Protein AF-A0A7D9JJP5-F1 (afdb_monomer_lite)

Structure (mmCIF, N/CA/C/O backbone):
data_AF-A0A7D9JJP5-F1
#
_entry.id   AF-A0A7D9JJP5-F1
#
loop_
_atom_site.group_PDB
_atom_site.id
_atom_site.type_symbol
_atom_site.label_atom_id
_atom_site.label_alt_id
_atom_site.label_comp_id
_atom_site.label_asym_id
_atom_site.label_entity_id
_atom_site.label_seq_id
_atom_site.pdbx_PDB_ins_code
_atom_site.Cartn_x
_atom_site.Cartn_y
_atom_site.Cartn_z
_atom_site.occupancy
_atom_site.B_iso_or_equiv
_atom_site.auth_seq_id
_atom_site.auth_comp_id
_atom_site.auth_asym_id
_atom_site.auth_atom_id
_atom_site.pdbx_PDB_model_num
ATOM 1 N N . GLY A 1 1 ? 1.890 -7.757 -96.950 1.00 37.53 1 GLY A N 1
ATOM 2 C CA . GLY A 1 1 ? 2.783 -8.814 -96.436 1.00 37.53 1 GLY A CA 1
ATOM 3 C C . GLY A 1 1 ? 3.141 -8.484 -95.003 1.00 37.53 1 GLY A C 1
ATOM 4 O O . GLY A 1 1 ? 3.339 -7.314 -94.722 1.00 37.53 1 GLY A O 1
ATOM 5 N N . ARG A 1 2 ? 3.131 -9.499 -94.130 1.00 37.62 2 ARG A N 1
ATOM 6 C CA . ARG A 1 2 ? 3.490 -9.496 -92.690 1.00 37.62 2 ARG A CA 1
ATOM 7 C C . ARG A 1 2 ? 4.933 -8.968 -92.465 1.00 37.62 2 ARG A C 1
ATOM 9 O O . ARG A 1 2 ? 5.682 -8.963 -93.435 1.00 37.62 2 ARG A O 1
ATOM 16 N N . ASN A 1 3 ? 5.423 -8.531 -91.294 1.00 40.50 3 ASN A N 1
ATOM 17 C CA . ASN A 1 3 ? 5.257 -8.925 -89.873 1.00 40.50 3 ASN A CA 1
ATOM 18 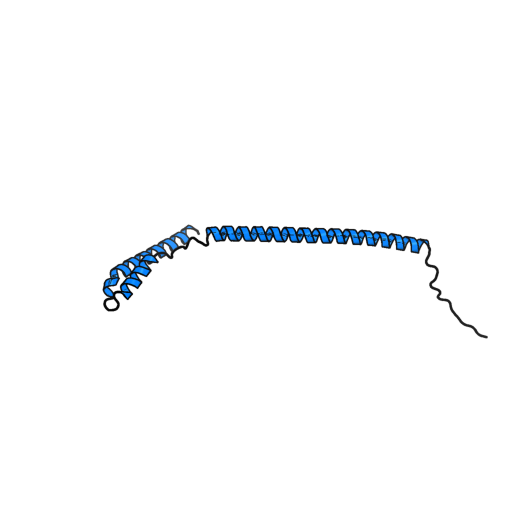C C . ASN A 1 3 ? 5.615 -7.692 -88.972 1.00 40.50 3 ASN A C 1
ATOM 20 O O . ASN A 1 3 ? 6.396 -6.866 -89.433 1.00 40.50 3 ASN A O 1
ATOM 24 N N . LEU A 1 4 ? 5.013 -7.374 -87.805 1.00 43.28 4 LEU A N 1
ATOM 25 C CA . LEU A 1 4 ? 5.110 -7.998 -86.454 1.00 43.28 4 LEU A CA 1
ATOM 26 C C . LEU A 1 4 ? 6.575 -8.348 -86.077 1.00 43.28 4 LEU A C 1
ATOM 28 O O . LEU A 1 4 ? 7.222 -9.049 -86.838 1.00 43.28 4 LEU A O 1
ATOM 32 N N . SER A 1 5 ? 7.214 -7.916 -84.986 1.00 37.97 5 SER A N 1
ATOM 33 C CA . SER A 1 5 ? 6.795 -7.676 -83.599 1.00 37.97 5 SER A CA 1
ATOM 34 C C . SER A 1 5 ? 7.991 -7.093 -82.820 1.00 37.97 5 SER A C 1
ATOM 36 O O . SER A 1 5 ? 9.112 -7.339 -83.250 1.00 37.97 5 SER A O 1
ATOM 38 N N . THR A 1 6 ? 7.741 -6.514 -81.628 1.00 45.59 6 THR A N 1
ATOM 39 C CA . THR A 1 6 ? 8.646 -6.472 -80.440 1.00 45.59 6 THR A CA 1
ATOM 40 C C . THR A 1 6 ? 10.015 -5.801 -80.643 1.00 45.59 6 THR A C 1
ATOM 42 O O . THR A 1 6 ? 10.764 -6.150 -81.529 1.00 45.59 6 THR A O 1
ATOM 45 N N . GLU A 1 7 ? 10.401 -4.797 -79.863 1.00 38.91 7 GLU A N 1
ATOM 46 C CA . GLU A 1 7 ? 10.877 -5.014 -78.497 1.00 38.91 7 GLU A CA 1
ATOM 47 C C . GLU A 1 7 ? 10.613 -3.787 -77.609 1.00 38.91 7 GLU A C 1
ATOM 49 O O . GLU A 1 7 ? 11.263 -2.752 -77.723 1.00 38.91 7 GLU A O 1
ATOM 54 N N . ASN A 1 8 ? 9.700 -3.936 -76.649 1.00 52.56 8 ASN A N 1
ATOM 55 C CA . ASN A 1 8 ? 9.884 -3.280 -75.358 1.00 52.56 8 ASN A CA 1
ATOM 56 C C . ASN A 1 8 ? 10.949 -4.101 -74.615 1.00 52.56 8 ASN A C 1
ATOM 58 O O . ASN A 1 8 ? 10.599 -5.066 -73.939 1.00 52.56 8 ASN A O 1
ATOM 62 N N . SER A 1 9 ? 12.229 -3.765 -74.793 1.00 47.66 9 SER A N 1
ATOM 63 C CA . SER A 1 9 ? 13.348 -4.408 -74.086 1.00 47.66 9 SER A CA 1
ATOM 64 C C . SER A 1 9 ? 13.821 -3.509 -72.930 1.00 47.66 9 SER A C 1
ATOM 66 O O . SER A 1 9 ? 14.433 -2.470 -73.181 1.00 47.66 9 SER A O 1
ATOM 68 N N . PRO A 1 10 ? 13.540 -3.854 -71.655 1.00 56.25 10 PRO A N 1
ATOM 69 C CA . PRO A 1 10 ? 13.960 -3.077 -70.489 1.00 56.25 10 PRO A CA 1
ATOM 70 C C . PRO A 1 10 ? 15.395 -3.449 -70.089 1.00 56.25 10 PRO A C 1
ATOM 72 O O . PRO A 1 10 ? 15.617 -4.063 -69.048 1.00 56.25 10 PRO A O 1
ATOM 75 N N . LEU A 1 11 ? 16.377 -3.157 -70.945 1.00 54.28 11 LEU A N 1
ATOM 76 C CA . LEU A 1 11 ? 17.722 -3.722 -70.776 1.00 54.28 11 LEU A CA 1
ATOM 77 C C . LEU A 1 11 ? 18.852 -2.784 -71.213 1.00 54.28 11 LEU A C 1
ATOM 79 O O . LEU A 1 11 ? 19.731 -3.160 -71.975 1.00 54.28 11 LEU A O 1
ATOM 83 N N . PHE A 1 12 ? 18.859 -1.562 -70.682 1.00 58.88 12 PHE A N 1
ATOM 84 C CA . PHE A 1 12 ? 20.111 -0.837 -70.445 1.00 58.88 12 PHE A CA 1
ATOM 85 C C . PHE A 1 12 ? 19.884 0.209 -69.350 1.00 58.88 12 PHE A C 1
ATOM 87 O O . PHE A 1 12 ? 19.587 1.371 -69.619 1.00 58.88 12 PHE A O 1
ATOM 94 N N . VAL A 1 13 ? 19.930 -0.224 -68.090 1.00 64.06 13 VAL A N 1
ATOM 95 C CA . VAL A 1 13 ? 19.999 0.719 -66.969 1.00 64.06 13 VAL A CA 1
ATOM 96 C C . VAL A 1 13 ? 21.397 1.331 -67.019 1.00 64.06 13 VAL A C 1
ATOM 98 O O . VAL A 1 13 ? 22.372 0.585 -66.975 1.00 64.06 13 VAL A O 1
ATOM 101 N N . ASP A 1 14 ? 21.483 2.655 -67.169 1.00 80.75 14 ASP A N 1
ATOM 102 C CA . ASP A 1 14 ? 22.749 3.396 -67.236 1.00 80.75 14 ASP A CA 1
ATOM 103 C C . ASP A 1 14 ? 23.694 2.964 -66.096 1.00 80.75 14 ASP A C 1
ATOM 105 O O . ASP A 1 14 ? 23.295 2.912 -64.932 1.00 80.75 14 ASP A O 1
ATOM 109 N N . GLU A 1 15 ? 24.940 2.611 -66.417 1.00 84.69 15 GLU A N 1
ATOM 110 C CA . GLU A 1 15 ? 25.903 2.072 -65.442 1.00 84.69 15 GLU A CA 1
ATOM 111 C C . GLU A 1 15 ? 26.163 3.069 -64.291 1.00 84.69 15 GLU A C 1
ATOM 113 O O . GLU A 1 15 ? 26.349 2.661 -63.142 1.00 84.69 15 GLU A O 1
ATOM 118 N N . ASN A 1 16 ? 26.088 4.385 -64.557 1.00 85.75 16 ASN A N 1
ATOM 119 C CA . ASN A 1 16 ? 26.198 5.396 -63.500 1.00 85.75 16 ASN A CA 1
ATOM 120 C C . ASN A 1 16 ? 24.959 5.409 -62.603 1.00 85.75 16 ASN A C 1
ATOM 122 O O . ASN A 1 16 ? 25.086 5.617 -61.397 1.00 85.75 16 ASN A O 1
ATOM 126 N N . LEU A 1 17 ? 23.768 5.167 -63.161 1.00 91.62 17 LEU A N 1
ATOM 127 C CA . LEU A 1 17 ? 22.541 5.017 -62.380 1.00 91.62 17 LEU A CA 1
ATOM 128 C C . LEU A 1 17 ? 22.617 3.791 -61.460 1.00 91.62 17 LEU A C 1
ATOM 130 O O . LEU A 1 17 ? 22.248 3.900 -60.294 1.00 91.62 17 LEU A O 1
ATOM 134 N N . ARG A 1 18 ? 23.144 2.655 -61.939 1.00 88.38 18 ARG A N 1
ATOM 135 C CA . ARG A 1 18 ? 23.363 1.458 -61.102 1.00 88.38 18 ARG A CA 1
ATOM 136 C C . ARG A 1 18 ? 24.320 1.737 -59.949 1.00 88.38 18 ARG A C 1
ATOM 138 O O . ARG A 1 18 ? 23.986 1.452 -58.805 1.00 88.38 18 ARG A O 1
ATOM 145 N N . LYS A 1 19 ? 25.465 2.357 -60.239 1.0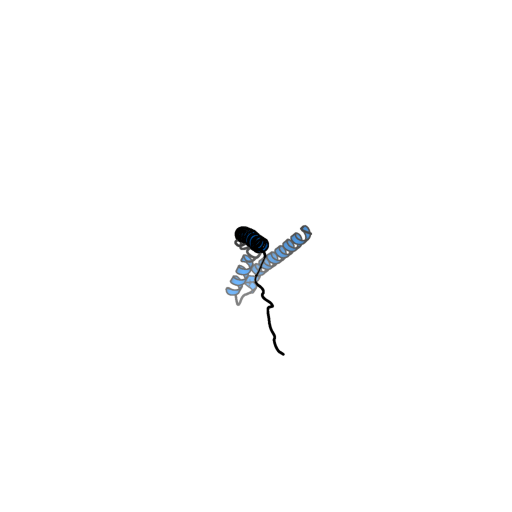0 91.12 19 LYS A N 1
ATOM 146 C CA . LYS A 1 19 ? 26.452 2.710 -59.214 1.00 91.12 19 LYS A CA 1
ATOM 147 C C . LYS A 1 19 ? 25.886 3.683 -58.171 1.00 91.12 19 LYS A C 1
ATOM 149 O O . LYS A 1 19 ? 26.096 3.492 -56.981 1.00 91.12 19 LYS A O 1
ATOM 154 N N . ASN A 1 20 ? 25.126 4.690 -58.604 1.00 92.94 20 ASN A N 1
ATOM 155 C CA . ASN A 1 20 ? 24.481 5.642 -57.697 1.00 92.94 20 ASN A CA 1
ATOM 156 C C . ASN A 1 20 ? 23.424 4.956 -56.814 1.00 92.94 20 ASN A C 1
ATOM 158 O O . ASN A 1 20 ? 23.356 5.224 -55.619 1.00 92.94 20 ASN A O 1
ATOM 162 N N . LEU A 1 21 ? 22.637 4.026 -57.368 1.00 94.50 21 LEU A N 1
ATOM 163 C CA . LEU A 1 21 ? 21.688 3.229 -56.585 1.00 94.50 21 LEU A CA 1
ATOM 164 C C . LEU A 1 21 ? 22.397 2.390 -55.515 1.00 94.50 21 LEU A C 1
ATOM 166 O O . LEU A 1 21 ? 21.977 2.426 -54.363 1.00 94.50 21 LEU A O 1
ATOM 170 N N . GLU A 1 22 ? 23.491 1.710 -55.861 1.00 94.62 22 GLU A N 1
ATOM 171 C CA . GLU A 1 22 ? 24.285 0.933 -54.900 1.00 94.62 22 GLU A CA 1
ATOM 172 C C . GLU A 1 22 ? 24.873 1.822 -53.789 1.00 94.62 22 GLU A C 1
ATOM 174 O O . GLU A 1 22 ? 24.780 1.483 -52.608 1.00 94.62 22 GLU A O 1
ATOM 179 N N . GLU A 1 23 ? 25.420 2.992 -54.135 1.00 96.00 23 GLU A N 1
ATOM 180 C CA . GLU A 1 23 ? 25.927 3.971 -53.162 1.00 96.00 23 GLU A CA 1
ATOM 181 C C . GLU A 1 23 ? 24.807 4.477 -52.235 1.00 96.00 23 GLU A C 1
ATOM 183 O O . GLU A 1 23 ? 24.981 4.537 -51.015 1.00 96.00 23 GLU A O 1
ATOM 188 N N . LYS A 1 24 ? 23.621 4.777 -52.781 1.00 96.50 24 LYS A N 1
ATOM 189 C CA . LYS A 1 24 ? 22.454 5.210 -51.996 1.00 96.50 24 LYS A CA 1
ATOM 190 C C . LYS A 1 24 ? 21.914 4.104 -51.096 1.00 96.50 24 LYS A C 1
ATOM 192 O O . LYS A 1 24 ? 21.523 4.384 -49.965 1.00 96.50 24 LYS A O 1
ATOM 197 N N . GLU A 1 25 ? 21.905 2.858 -51.555 1.00 96.56 25 GLU A N 1
ATOM 198 C CA . GLU A 1 25 ? 21.521 1.707 -50.736 1.00 96.56 25 GLU A CA 1
ATOM 199 C C . GLU A 1 25 ? 22.496 1.488 -49.575 1.00 96.56 25 GLU A C 1
ATOM 201 O O . GLU A 1 25 ? 22.059 1.238 -48.449 1.00 96.56 25 GLU A O 1
ATOM 206 N N . GLN A 1 26 ? 23.802 1.647 -49.812 1.00 97.25 26 GLN A N 1
ATOM 207 C CA . GLN A 1 26 ? 24.817 1.586 -48.760 1.00 97.25 26 GLN A CA 1
ATOM 208 C C . GLN A 1 26 ? 24.639 2.711 -47.735 1.00 97.25 26 GLN A C 1
ATOM 210 O O . GLN A 1 26 ? 24.611 2.440 -46.533 1.00 97.25 26 GLN A O 1
ATOM 215 N N . GLU A 1 27 ? 24.441 3.953 -48.187 1.00 97.25 27 GLU A N 1
ATOM 216 C CA . GLU A 1 27 ? 24.145 5.090 -47.306 1.00 97.25 27 GLU A CA 1
ATOM 217 C C . GLU A 1 27 ? 22.892 4.836 -46.454 1.00 97.25 27 GLU A C 1
ATOM 219 O O . GLU A 1 27 ? 22.914 5.027 -45.235 1.00 97.25 27 GLU A O 1
ATOM 224 N N . LEU A 1 28 ? 21.805 4.359 -47.070 1.00 97.69 28 LEU A N 1
ATOM 225 C CA . LEU A 1 28 ? 20.562 4.036 -46.367 1.00 97.69 28 LEU A CA 1
ATOM 226 C C . LEU A 1 28 ? 20.752 2.916 -45.341 1.00 97.69 28 LEU A C 1
ATOM 228 O O . LEU A 1 28 ? 20.165 2.974 -44.258 1.00 97.69 28 LEU A O 1
ATOM 232 N N . ASN A 1 29 ? 21.564 1.906 -45.655 1.00 97.62 29 ASN A N 1
ATOM 233 C CA . ASN A 1 29 ? 21.838 0.810 -44.735 1.00 97.62 29 ASN A CA 1
ATOM 234 C C . ASN A 1 29 ? 22.651 1.278 -43.518 1.00 97.62 29 ASN A C 1
ATOM 236 O O . ASN A 1 29 ? 22.327 0.924 -42.384 1.00 97.62 29 ASN A O 1
ATOM 240 N 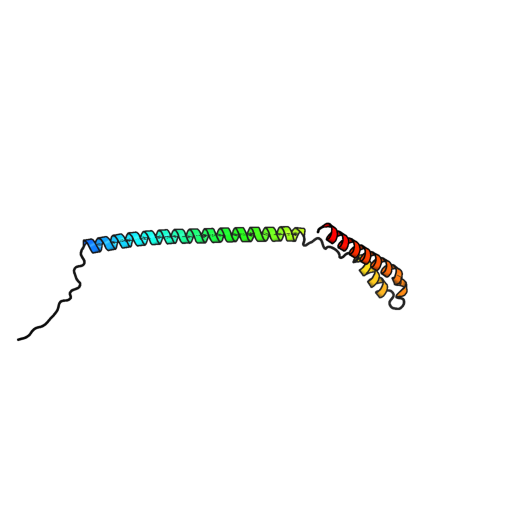N . GLU A 1 30 ? 23.649 2.137 -43.731 1.00 97.62 30 GLU A N 1
ATOM 241 C CA . GLU A 1 30 ? 24.433 2.729 -42.644 1.00 97.6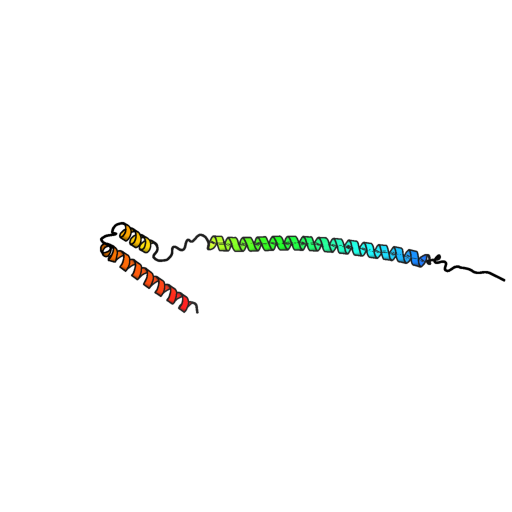2 30 GLU A CA 1
ATOM 242 C C . GLU A 1 30 ? 23.585 3.640 -41.751 1.00 97.62 30 GLU A C 1
ATOM 244 O O . GLU A 1 30 ? 23.693 3.581 -40.522 1.00 97.62 30 GLU A O 1
ATOM 249 N N . ILE A 1 31 ? 22.691 4.440 -42.341 1.00 97.88 31 ILE A N 1
ATOM 250 C CA . ILE A 1 31 ? 21.720 5.239 -41.582 1.00 97.88 31 ILE A CA 1
ATOM 251 C C . ILE A 1 31 ? 20.827 4.318 -40.751 1.00 97.88 31 ILE A C 1
ATOM 253 O O . ILE A 1 31 ? 20.725 4.507 -39.541 1.00 97.88 31 ILE A O 1
ATOM 257 N N . ARG A 1 32 ? 20.238 3.282 -41.364 1.00 97.56 32 ARG A N 1
ATOM 258 C CA . ARG A 1 32 ? 19.358 2.331 -40.670 1.00 97.56 32 ARG A CA 1
ATOM 259 C C . ARG A 1 32 ? 20.063 1.667 -39.491 1.00 97.56 32 ARG A C 1
ATOM 261 O O . ARG A 1 32 ? 19.493 1.609 -38.405 1.00 97.56 32 ARG A O 1
ATOM 268 N N . LYS A 1 33 ? 21.302 1.213 -39.685 1.00 98.00 33 LYS A N 1
ATOM 269 C CA . LYS A 1 33 ? 22.108 0.584 -38.635 1.00 98.00 33 LYS A CA 1
ATOM 270 C C . LYS A 1 33 ? 22.368 1.544 -37.476 1.00 98.00 33 LYS A C 1
ATOM 272 O O . LYS A 1 33 ? 22.187 1.170 -36.322 1.00 98.00 33 LYS A O 1
ATOM 277 N N . LYS A 1 34 ? 22.743 2.794 -37.765 1.00 97.75 34 LYS A N 1
ATOM 278 C CA . LYS A 1 34 ? 22.945 3.822 -36.730 1.00 97.75 34 LYS A CA 1
ATOM 279 C C . LYS A 1 34 ? 21.654 4.141 -35.982 1.00 97.75 34 LYS A C 1
ATOM 281 O O . LYS A 1 34 ? 21.680 4.247 -34.761 1.00 97.75 34 LYS A O 1
ATOM 286 N N . THR A 1 35 ? 20.536 4.262 -36.693 1.00 97.38 35 THR A N 1
ATOM 287 C CA . THR A 1 35 ? 19.226 4.505 -36.082 1.00 97.38 35 THR A CA 1
ATOM 288 C C . THR A 1 35 ? 18.810 3.354 -35.172 1.00 97.38 35 THR A C 1
ATOM 290 O O . THR A 1 35 ? 18.351 3.617 -34.067 1.00 97.38 35 THR A O 1
ATOM 293 N N . GLN A 1 36 ? 19.011 2.101 -35.592 1.00 97.88 36 GLN A N 1
ATOM 294 C CA . GLN A 1 36 ? 18.721 0.928 -34.762 1.00 97.88 36 GLN A CA 1
ATOM 295 C C . GLN A 1 36 ? 19.568 0.915 -33.490 1.00 97.88 36 GLN A C 1
ATOM 297 O O . GLN A 1 36 ? 19.017 0.814 -32.402 1.00 97.88 36 GLN A O 1
ATOM 302 N N . LEU A 1 37 ? 20.884 1.121 -33.608 1.00 97.81 37 LEU A N 1
ATOM 303 C CA . LEU A 1 37 ? 21.770 1.175 -32.440 1.00 97.81 37 LEU A CA 1
ATOM 304 C C . LEU A 1 37 ? 21.368 2.285 -31.461 1.00 97.81 37 LEU A C 1
ATOM 306 O O . LEU A 1 37 ? 21.337 2.060 -30.255 1.00 97.81 37 LEU A O 1
ATOM 310 N N . PHE A 1 38 ? 21.028 3.469 -31.976 1.00 97.81 38 PHE A N 1
ATOM 311 C CA . PHE A 1 38 ? 20.544 4.571 -31.149 1.00 97.81 38 PHE A CA 1
ATOM 312 C C . PHE A 1 38 ? 19.219 4.221 -30.463 1.00 97.81 38 PHE A C 1
ATOM 314 O O . PHE A 1 38 ? 19.049 4.484 -29.277 1.00 97.81 38 PHE A O 1
ATOM 321 N N . GLN A 1 39 ? 18.280 3.611 -31.186 1.00 97.69 39 GLN A N 1
ATOM 322 C CA . GLN A 1 39 ? 16.990 3.214 -30.630 1.00 97.69 39 GLN A CA 1
ATOM 323 C C . GLN A 1 39 ? 17.149 2.172 -29.517 1.00 97.69 39 GLN A C 1
ATOM 325 O O . GLN A 1 39 ? 16.540 2.324 -28.458 1.00 97.69 39 GLN A O 1
ATOM 330 N N . ASP A 1 40 ? 18.006 1.173 -29.721 1.00 97.88 40 ASP A N 1
ATOM 331 C CA . ASP A 1 40 ? 18.307 0.145 -28.724 1.00 97.88 40 ASP A CA 1
ATOM 332 C C . ASP A 1 40 ? 18.958 0.753 -27.471 1.00 97.88 40 ASP A C 1
ATOM 334 O O . ASP A 1 40 ? 18.585 0.422 -26.344 1.00 97.88 40 ASP A O 1
ATOM 338 N N . GLU A 1 41 ? 19.890 1.696 -27.647 1.00 97.75 41 GLU A N 1
ATOM 339 C CA . GLU A 1 41 ? 20.521 2.413 -26.536 1.00 97.75 41 GLU A CA 1
ATOM 340 C C . GLU A 1 41 ? 19.499 3.236 -25.737 1.00 97.75 41 GLU A C 1
ATOM 342 O O . GLU A 1 41 ? 19.514 3.224 -24.504 1.00 97.75 41 GLU A O 1
ATOM 347 N N . GLN A 1 42 ? 18.580 3.921 -26.420 1.00 97.56 42 GLN A N 1
ATOM 348 C CA . GLN A 1 42 ? 17.532 4.706 -25.769 1.00 97.56 42 GLN A CA 1
ATOM 349 C C . GLN A 1 42 ? 16.528 3.827 -25.017 1.00 97.56 42 GLN A C 1
ATOM 351 O O . GLN A 1 42 ? 16.133 4.183 -23.908 1.00 97.56 42 GLN A O 1
ATOM 356 N N . LEU A 1 43 ? 16.145 2.676 -25.579 1.00 97.50 43 LEU A N 1
ATOM 357 C CA . LEU A 1 43 ? 15.287 1.704 -24.897 1.00 97.50 43 LEU A CA 1
ATOM 358 C C . LEU A 1 43 ? 15.954 1.176 -23.627 1.00 97.50 43 LEU A C 1
ATOM 360 O O . LEU A 1 43 ? 15.317 1.128 -22.576 1.00 97.50 43 LEU A O 1
ATOM 364 N N . LYS A 1 44 ? 17.247 0.845 -23.703 1.00 97.44 44 LYS A N 1
ATOM 365 C CA . LYS A 1 44 ? 18.015 0.389 -22.544 1.00 97.44 44 LYS A CA 1
ATOM 366 C C . LYS A 1 44 ? 18.069 1.453 -21.443 1.00 97.44 44 LYS A C 1
ATOM 368 O O . LYS A 1 44 ? 17.731 1.150 -20.305 1.00 97.44 44 LYS A O 1
ATOM 373 N N . LYS A 1 45 ? 18.408 2.700 -21.788 1.00 97.38 45 LYS A N 1
ATOM 374 C CA . LYS A 1 45 ? 18.420 3.822 -20.830 1.00 97.38 45 LYS A CA 1
ATOM 375 C C . LYS A 1 45 ? 17.049 4.063 -20.207 1.00 97.38 45 LYS A C 1
ATOM 377 O O . LYS A 1 45 ? 16.954 4.326 -19.016 1.00 97.38 45 LYS A O 1
ATOM 382 N N . SER A 1 46 ? 15.983 3.975 -21.002 1.00 96.94 46 SER A N 1
ATOM 383 C CA . SER A 1 46 ? 14.620 4.142 -20.495 1.00 96.94 46 SER A CA 1
ATOM 384 C C . SER A 1 46 ? 14.262 3.064 -19.474 1.00 96.94 46 SER A C 1
ATOM 386 O O . SER A 1 46 ? 13.671 3.389 -18.451 1.00 96.94 46 SER A O 1
ATOM 388 N N . ALA A 1 47 ? 14.629 1.806 -19.736 1.00 97.50 47 ALA A N 1
ATOM 389 C CA . ALA A 1 47 ? 14.383 0.702 -18.813 1.00 97.50 47 ALA A CA 1
ATOM 390 C C . ALA A 1 47 ? 15.188 0.846 -17.509 1.00 97.50 47 ALA A C 1
ATOM 392 O O . ALA A 1 47 ? 14.663 0.569 -16.434 1.00 97.50 47 ALA A O 1
ATOM 393 N N . GLU A 1 48 ? 16.437 1.315 -17.593 1.00 96.69 48 GLU A N 1
ATOM 394 C CA . GLU A 1 48 ? 17.275 1.605 -16.419 1.00 96.69 48 GLU A CA 1
ATOM 395 C C . GLU A 1 48 ? 16.655 2.712 -15.551 1.00 96.69 48 GLU A C 1
ATOM 397 O O . GLU A 1 48 ? 16.490 2.526 -14.348 1.00 96.69 48 GLU A O 1
ATOM 402 N N . ILE A 1 49 ? 16.216 3.818 -16.163 1.00 96.75 49 ILE A N 1
ATOM 403 C CA . ILE A 1 49 ? 15.547 4.919 -15.451 1.00 96.75 49 ILE A CA 1
ATOM 404 C C . ILE A 1 49 ? 14.234 4.447 -14.820 1.00 96.75 49 ILE A C 1
ATOM 406 O O . ILE A 1 49 ? 13.949 4.778 -13.673 1.00 96.75 49 ILE A O 1
ATOM 410 N N . GLU A 1 50 ? 13.419 3.679 -15.546 1.00 97.25 50 GLU A N 1
ATOM 411 C CA . GLU A 1 50 ? 12.165 3.147 -15.007 1.00 97.25 50 GLU A CA 1
ATOM 412 C C . GLU A 1 50 ? 12.420 2.269 -13.776 1.00 97.25 50 GLU A C 1
ATOM 414 O O . GLU A 1 50 ? 11.735 2.409 -12.761 1.00 97.25 50 GLU A O 1
ATOM 419 N N . GLN A 1 51 ? 13.443 1.413 -13.831 1.00 97.12 51 GLN A N 1
ATOM 420 C CA . GLN A 1 51 ? 13.846 0.588 -12.699 1.00 97.12 51 GLN A CA 1
ATOM 421 C C . GLN A 1 51 ? 14.291 1.437 -11.499 1.00 97.12 51 GLN A C 1
ATOM 423 O O . GLN A 1 51 ? 13.853 1.171 -10.377 1.00 97.12 51 GLN A O 1
ATOM 428 N N . GLU A 1 52 ? 15.128 2.453 -11.720 1.00 97.06 52 GLU A N 1
ATOM 429 C CA . GLU A 1 52 ? 15.581 3.371 -10.668 1.00 97.06 52 GLU A CA 1
ATOM 430 C C . GLU A 1 52 ? 14.400 4.114 -10.028 1.00 97.06 52 GLU A C 1
ATOM 432 O O . GLU A 1 52 ? 14.267 4.123 -8.804 1.00 97.06 52 GLU A O 1
ATOM 437 N N . VAL A 1 53 ? 13.480 4.646 -10.837 1.00 97.19 53 VAL A N 1
ATOM 438 C CA . VAL A 1 53 ? 12.283 5.356 -10.358 1.00 97.19 53 VAL A CA 1
ATOM 439 C C . VAL A 1 53 ? 11.379 4.436 -9.537 1.00 97.19 53 VAL A C 1
ATOM 441 O O . VAL A 1 53 ? 10.903 4.826 -8.469 1.00 97.19 53 VAL A O 1
ATOM 444 N N . LEU A 1 54 ? 11.146 3.204 -9.997 1.00 97.25 54 LEU A N 1
ATOM 445 C CA . LEU A 1 54 ? 10.352 2.225 -9.250 1.00 97.25 54 LEU A CA 1
ATOM 446 C C . LEU A 1 54 ? 11.009 1.868 -7.914 1.00 97.25 54 LEU A C 1
ATOM 448 O O . LEU A 1 54 ? 10.313 1.722 -6.903 1.00 97.25 54 LEU A O 1
ATOM 452 N N . GLN A 1 55 ? 12.336 1.745 -7.889 1.00 96.00 55 GLN A N 1
ATOM 453 C CA . GLN A 1 55 ? 13.088 1.473 -6.671 1.00 96.00 55 GLN A CA 1
ATOM 454 C C . GLN A 1 55 ? 13.009 2.646 -5.686 1.00 96.00 55 GLN A C 1
ATOM 456 O O . GLN A 1 55 ? 12.713 2.427 -4.512 1.00 96.00 55 GLN A O 1
ATOM 461 N N . GLU A 1 56 ? 13.219 3.882 -6.140 1.00 95.12 56 GLU A N 1
ATOM 462 C CA . GLU A 1 56 ? 13.095 5.078 -5.300 1.00 95.12 56 GLU A CA 1
ATOM 463 C C . GLU A 1 56 ? 11.679 5.246 -4.748 1.00 95.12 56 GLU A C 1
ATOM 465 O O . GLU A 1 56 ? 11.510 5.485 -3.552 1.00 95.12 56 GLU A O 1
ATOM 470 N N . PHE A 1 57 ? 10.658 5.049 -5.585 1.00 95.62 57 PHE A N 1
ATOM 471 C CA . PHE A 1 57 ? 9.265 5.089 -5.152 1.00 95.62 57 PHE A CA 1
ATOM 472 C C . PHE A 1 57 ? 8.985 4.038 -4.076 1.00 95.62 57 PHE A C 1
ATOM 474 O O . PHE A 1 57 ? 8.422 4.349 -3.027 1.00 95.62 57 PHE A O 1
ATOM 481 N N . THR A 1 58 ? 9.423 2.799 -4.305 1.00 93.38 58 THR A N 1
ATOM 482 C CA . THR A 1 58 ? 9.257 1.702 -3.342 1.00 93.38 58 THR A CA 1
ATOM 483 C C . THR A 1 58 ? 9.972 2.010 -2.028 1.00 93.38 58 THR A C 1
ATOM 485 O O . THR A 1 58 ? 9.411 1.796 -0.956 1.00 93.38 58 THR A O 1
ATOM 488 N N . ASN A 1 59 ? 11.183 2.565 -2.088 1.00 93.31 59 ASN A N 1
ATOM 489 C CA . ASN A 1 59 ? 11.929 2.977 -0.903 1.00 93.31 59 ASN A CA 1
ATOM 490 C C . ASN A 1 59 ? 11.212 4.093 -0.139 1.00 93.31 59 ASN A C 1
ATOM 492 O O . ASN A 1 59 ? 11.093 4.001 1.079 1.00 93.31 59 ASN A O 1
ATOM 496 N N . ALA A 1 60 ? 10.682 5.101 -0.834 1.00 90.56 60 ALA A N 1
ATOM 497 C CA . ALA A 1 60 ? 9.922 6.183 -0.214 1.00 90.56 60 ALA A CA 1
ATOM 498 C C . ALA A 1 60 ? 8.634 5.670 0.451 1.00 90.56 60 ALA A C 1
ATOM 500 O O . ALA A 1 60 ? 8.312 6.065 1.573 1.00 90.56 60 ALA A O 1
ATOM 501 N N . VAL A 1 61 ? 7.916 4.750 -0.206 1.00 88.75 61 VAL A N 1
ATOM 502 C CA . VAL A 1 61 ? 6.747 4.076 0.379 1.00 88.75 61 VAL A CA 1
ATOM 503 C C . VAL A 1 61 ? 7.148 3.286 1.620 1.00 88.75 61 VAL A C 1
ATOM 505 O O . VAL A 1 61 ? 6.499 3.433 2.650 1.00 88.75 61 VAL A O 1
ATOM 508 N N . ASN A 1 62 ? 8.227 2.506 1.562 1.00 85.56 62 ASN A N 1
ATOM 509 C CA . ASN A 1 62 ? 8.708 1.721 2.698 1.00 85.56 62 ASN A CA 1
ATOM 510 C C . ASN A 1 62 ? 9.204 2.596 3.853 1.00 85.56 62 ASN A C 1
ATOM 512 O O . ASN A 1 62 ? 9.000 2.238 5.007 1.00 85.56 62 ASN A O 1
ATOM 516 N N . GLU A 1 63 ? 9.830 3.741 3.583 1.00 85.12 63 GLU A N 1
ATOM 517 C CA . GLU A 1 63 ? 10.259 4.677 4.625 1.00 85.12 63 GLU A CA 1
ATOM 518 C C . GLU A 1 63 ? 9.052 5.312 5.326 1.00 85.12 63 GLU A C 1
ATOM 520 O O . GLU A 1 63 ? 9.023 5.407 6.554 1.00 85.12 63 GLU A O 1
ATOM 525 N N . MET A 1 64 ? 8.029 5.705 4.562 1.00 79.12 64 MET A N 1
ATOM 526 C CA . MET A 1 64 ? 6.768 6.176 5.133 1.00 79.12 64 MET A CA 1
ATOM 527 C C . MET A 1 64 ? 6.078 5.057 5.912 1.00 79.12 64 MET A C 1
ATOM 529 O O . MET A 1 64 ? 5.724 5.240 7.072 1.00 79.12 64 MET A O 1
ATOM 533 N N . GLN A 1 65 ? 5.933 3.874 5.325 1.00 72.25 65 GLN A N 1
ATOM 534 C CA . GLN A 1 65 ? 5.300 2.748 5.993 1.00 72.25 65 GLN A CA 1
ATOM 535 C C . GLN A 1 65 ? 6.072 2.354 7.259 1.00 72.25 65 GLN A C 1
ATOM 537 O O . GLN A 1 65 ? 5.459 2.207 8.300 1.00 72.25 65 GLN A O 1
ATOM 542 N N . GLY A 1 66 ? 7.403 2.299 7.252 1.00 65.44 66 GLY A N 1
ATOM 543 C CA . GLY A 1 66 ? 8.200 2.030 8.454 1.00 65.44 66 GLY A CA 1
ATOM 544 C C . GLY A 1 66 ? 8.015 3.072 9.566 1.00 65.44 66 GLY A C 1
ATOM 545 O O . GLY A 1 66 ? 8.094 2.732 10.742 1.00 65.44 66 GLY A O 1
ATOM 546 N N . LYS A 1 67 ? 7.716 4.329 9.212 1.00 61.88 67 LYS A N 1
ATOM 547 C CA . LYS A 1 67 ? 7.407 5.406 10.170 1.00 61.88 67 LYS A CA 1
ATOM 548 C C . LYS A 1 67 ? 5.958 5.386 10.672 1.00 61.88 67 LYS A C 1
ATOM 550 O O . LYS A 1 67 ? 5.714 5.858 11.775 1.00 61.88 67 LYS A O 1
ATOM 555 N N . TYR A 1 68 ? 5.011 4.865 9.889 1.00 60.44 68 TYR A N 1
ATOM 556 C CA . TYR A 1 68 ? 3.570 4.956 10.176 1.00 60.44 68 TYR A CA 1
ATOM 557 C C . TYR A 1 68 ? 2.860 3.605 10.397 1.00 60.44 68 TYR A C 1
ATOM 559 O O . TYR A 1 68 ? 1.699 3.594 10.792 1.00 60.44 68 TYR A O 1
ATOM 567 N N . SER A 1 69 ? 3.513 2.469 10.141 1.00 55.75 69 SER A N 1
ATOM 568 C CA . SER A 1 69 ? 2.886 1.136 10.136 1.00 55.75 69 SER A CA 1
ATOM 569 C C . SER A 1 69 ? 2.944 0.408 11.476 1.00 55.75 69 SER A C 1
ATOM 571 O O . SER A 1 69 ? 2.181 -0.538 11.647 1.00 55.75 69 SER A O 1
ATOM 573 N N . ASP A 1 70 ? 3.798 0.826 12.415 1.00 54.84 70 ASP A N 1
ATOM 574 C CA . ASP A 1 70 ? 4.018 0.075 13.663 1.00 54.84 70 ASP A CA 1
ATOM 575 C C . ASP A 1 70 ? 3.803 0.863 14.949 1.00 54.84 70 ASP A C 1
ATOM 577 O O . ASP A 1 70 ? 3.767 0.264 16.029 1.00 54.84 70 ASP A O 1
ATOM 581 N N . GLU A 1 71 ? 3.540 2.167 14.876 1.00 50.84 71 GLU A N 1
ATOM 582 C CA . GLU A 1 71 ? 2.846 2.784 15.995 1.00 50.84 71 GLU A CA 1
ATOM 583 C C . GLU A 1 71 ? 1.397 2.317 15.886 1.00 50.84 71 GLU A C 1
ATOM 585 O O . GLU A 1 71 ? 0.565 2.930 15.220 1.00 50.84 71 GLU A O 1
ATOM 590 N N . LYS A 1 72 ? 1.111 1.146 16.478 1.00 52.00 72 LYS A N 1
ATOM 591 C CA . LYS A 1 72 ? -0.244 0.758 16.862 1.00 52.00 72 LYS A CA 1
ATOM 592 C C . LYS A 1 72 ? -0.751 1.911 17.709 1.00 52.00 72 LYS A C 1
ATOM 594 O O . LYS A 1 72 ? -0.531 1.930 18.917 1.00 52.00 72 LYS A O 1
ATOM 599 N N . VAL A 1 73 ? -1.369 2.894 17.061 1.00 59.66 73 VAL A N 1
ATOM 600 C CA . VAL A 1 73 ? -2.094 3.954 17.734 1.00 59.66 73 VAL A CA 1
ATOM 601 C C . VAL A 1 73 ? -3.240 3.225 18.394 1.00 59.66 73 VAL A C 1
ATOM 603 O O . VAL A 1 73 ? -4.252 2.915 17.764 1.00 59.66 73 VAL A O 1
ATOM 606 N N . GLU A 1 74 ? -3.011 2.822 19.639 1.00 66.44 74 GLU A N 1
ATOM 607 C CA . GLU A 1 74 ? -4.033 2.201 20.444 1.00 66.44 74 GLU A CA 1
ATOM 608 C C . GLU A 1 74 ? -5.183 3.207 20.484 1.00 66.44 74 GLU A C 1
ATOM 610 O O . GLU A 1 74 ? -4.963 4.368 20.856 1.00 66.44 74 GLU A O 1
ATOM 615 N N . PRO A 1 75 ? -6.388 2.823 20.027 1.00 77.12 75 PRO A N 1
ATOM 616 C CA . PRO A 1 75 ? -7.511 3.736 20.047 1.00 77.12 75 PRO A CA 1
ATOM 617 C C . PRO A 1 75 ? -7.659 4.299 21.460 1.00 77.12 75 PRO A C 1
ATOM 619 O O . PRO A 1 75 ? -7.539 3.573 22.454 1.00 77.12 75 PRO A O 1
ATOM 622 N N . VAL A 1 76 ? -7.886 5.605 21.564 1.00 87.62 76 VAL A N 1
ATOM 623 C CA . VAL A 1 76 ? -8.008 6.260 22.868 1.00 87.62 76 VAL A CA 1
ATOM 624 C C . VAL A 1 76 ? -9.103 5.552 23.676 1.00 87.62 76 VAL A C 1
ATOM 626 O O . VAL A 1 76 ? -10.155 5.214 23.137 1.00 87.62 76 VAL A O 1
ATOM 629 N N . CYS A 1 77 ? -8.846 5.319 24.965 1.00 94.12 77 CYS A N 1
ATOM 630 C CA . CYS A 1 77 ? -9.730 4.609 25.899 1.00 94.12 77 CYS A CA 1
ATOM 631 C C . CYS A 1 77 ? -9.831 3.076 25.735 1.00 94.12 77 CYS A C 1
ATOM 633 O O . CYS A 1 77 ? -10.624 2.475 26.459 1.00 94.12 77 CYS A O 1
ATOM 635 N N . THR A 1 78 ? -9.032 2.422 24.878 1.00 93.50 78 THR A N 1
ATOM 636 C CA . THR A 1 78 ? -9.096 0.952 24.667 1.00 93.50 78 THR A CA 1
ATOM 637 C C . THR A 1 78 ? -8.904 0.148 25.959 1.00 93.50 78 THR A C 1
ATOM 639 O O . THR A 1 78 ? -9.697 -0.743 26.252 1.00 93.50 78 THR A O 1
ATOM 642 N N . SER A 1 79 ? -7.919 0.491 26.795 1.00 91.75 79 SER A N 1
ATOM 643 C CA . SER A 1 79 ? -7.731 -0.176 28.096 1.00 91.75 79 SER A CA 1
ATOM 644 C C . SER A 1 79 ? -8.968 -0.074 29.008 1.00 91.75 79 SER A C 1
ATOM 646 O O . SER A 1 79 ? -9.392 -1.074 29.587 1.00 91.75 79 SER A O 1
ATOM 648 N N . LEU A 1 80 ? -9.605 1.101 29.086 1.00 94.88 80 LEU A N 1
ATOM 649 C CA . LEU A 1 80 ? -10.845 1.300 29.849 1.00 94.88 80 LEU A CA 1
ATOM 650 C C . LEU A 1 80 ? -12.021 0.526 29.246 1.00 94.88 80 LEU A C 1
ATOM 652 O O . LEU A 1 80 ? -12.820 -0.042 29.988 1.00 94.88 80 LEU A O 1
ATOM 656 N N . GLN A 1 81 ? -12.111 0.466 27.917 1.00 96.25 81 GLN A N 1
ATOM 657 C CA . GLN A 1 81 ? -13.112 -0.336 27.218 1.00 96.25 81 GLN A CA 1
ATOM 658 C C . GLN A 1 81 ? -12.985 -1.820 27.581 1.00 96.25 81 GLN A C 1
ATOM 660 O O . GLN A 1 81 ? -13.994 -2.452 27.895 1.00 96.25 81 GLN A O 1
ATOM 665 N N . ASN A 1 82 ? -11.763 -2.358 27.596 1.00 96.69 82 ASN A N 1
ATOM 666 C CA . ASN A 1 82 ? -11.510 -3.746 27.981 1.00 96.69 82 ASN A CA 1
ATOM 667 C C . ASN A 1 82 ? -11.923 -4.000 29.435 1.00 96.69 82 ASN A C 1
ATOM 669 O O . ASN A 1 82 ? -12.701 -4.912 29.685 1.00 96.69 82 ASN A O 1
ATOM 673 N N . HIS A 1 83 ? -11.542 -3.127 30.376 1.00 96.62 83 HIS A N 1
ATOM 674 C CA . HIS A 1 83 ? -11.961 -3.268 31.776 1.00 96.62 83 HIS A CA 1
ATOM 675 C C . HIS A 1 83 ? -13.489 -3.240 31.958 1.00 96.62 83 HIS A C 1
ATOM 677 O O . HIS A 1 83 ? -14.028 -3.962 32.797 1.00 96.62 83 HIS A O 1
ATOM 683 N N . VAL A 1 84 ? -14.212 -2.424 31.180 1.00 97.81 84 VAL A N 1
ATOM 684 C CA . VAL A 1 84 ? -15.686 -2.415 31.195 1.00 97.81 84 VAL A CA 1
ATOM 685 C C . VAL A 1 84 ? -16.249 -3.754 30.712 1.00 97.81 84 VAL A C 1
ATOM 687 O O . VAL A 1 84 ? -17.170 -4.285 31.337 1.00 97.81 84 VAL A O 1
ATOM 690 N N . LEU A 1 85 ? -15.709 -4.295 29.616 1.00 97.69 85 LEU A N 1
ATOM 691 C CA . LEU A 1 85 ? -16.140 -5.577 29.058 1.00 97.69 85 LEU A CA 1
ATOM 692 C C . LEU A 1 85 ? -15.859 -6.730 30.023 1.00 97.69 85 LEU A C 1
ATOM 694 O O . LEU A 1 85 ? -16.772 -7.505 30.309 1.00 97.69 85 LEU A O 1
ATOM 698 N N . ASP A 1 86 ? -14.647 -6.790 30.570 1.00 97.88 86 ASP A N 1
ATOM 699 C CA . ASP A 1 86 ? -14.232 -7.810 31.533 1.00 97.88 86 ASP A CA 1
ATOM 700 C C . ASP A 1 86 ? -15.126 -7.765 32.781 1.00 97.88 86 ASP A C 1
ATOM 702 O O . ASP A 1 86 ? -15.665 -8.786 33.207 1.00 97.88 86 ASP A O 1
ATOM 706 N N . CYS A 1 87 ? -15.417 -6.569 33.307 1.00 98.00 87 CYS A N 1
ATOM 707 C CA . CYS A 1 87 ? -16.312 -6.429 34.455 1.00 98.00 87 CYS A CA 1
ATOM 708 C C . CYS A 1 87 ? -17.719 -6.968 34.175 1.00 98.00 87 CYS A C 1
ATOM 710 O O . CYS A 1 87 ? -18.310 -7.621 35.042 1.00 98.00 87 CYS A O 1
ATOM 712 N N . TYR A 1 88 ? -18.279 -6.704 32.989 1.00 98.00 88 TYR A N 1
ATOM 713 C CA . TYR A 1 88 ? -19.597 -7.227 32.635 1.00 98.00 88 TYR A CA 1
ATOM 714 C C . TYR A 1 88 ? -19.601 -8.747 32.482 1.00 98.00 88 TYR A C 1
ATOM 716 O O . TYR A 1 88 ? -20.566 -9.374 32.920 1.00 98.00 88 TYR A O 1
ATOM 724 N N . GLN A 1 89 ? -18.534 -9.329 31.928 1.00 97.50 89 GLN A N 1
ATOM 725 C CA . GLN A 1 89 ? -18.368 -10.784 31.848 1.00 97.50 89 GLN A CA 1
ATOM 726 C C . GLN A 1 89 ? -18.292 -11.416 33.245 1.00 97.50 89 GLN A C 1
ATOM 728 O O . GLN A 1 89 ? -18.916 -12.440 33.501 1.00 97.50 89 GLN A O 1
ATOM 733 N N . GLU A 1 90 ? -17.601 -10.776 34.188 1.00 97.31 90 GLU A N 1
ATOM 734 C CA . GLU A 1 90 ? -17.509 -11.257 35.572 1.00 97.31 90 GLU A CA 1
ATOM 735 C C . GLU A 1 90 ? -18.798 -11.032 36.388 1.00 97.31 90 GLU A C 1
ATOM 737 O O . GLU A 1 90 ? -19.055 -11.736 37.368 1.00 97.31 90 GLU A O 1
ATOM 742 N N . ASN A 1 91 ? -19.628 -10.049 36.012 1.00 96.00 91 ASN A N 1
ATOM 743 C CA . ASN A 1 91 ? -20.791 -9.600 36.786 1.00 96.00 91 ASN A CA 1
ATOM 744 C C . ASN A 1 91 ? -22.104 -9.631 35.983 1.00 96.00 91 ASN A C 1
ATOM 746 O O . ASN A 1 91 ? -22.934 -8.729 36.128 1.00 96.00 91 ASN A O 1
ATOM 750 N N . GLU A 1 92 ? -22.346 -10.683 35.194 1.00 92.44 92 GLU A N 1
ATOM 751 C CA . GLU A 1 92 ? -23.505 -10.786 34.282 1.00 92.44 92 GLU A CA 1
ATOM 752 C C . GLU A 1 92 ? -24.861 -10.486 34.953 1.00 92.44 92 GLU A C 1
ATOM 754 O O . GLU A 1 92 ? -25.714 -9.792 34.402 1.00 92.44 92 GLU A O 1
ATOM 759 N N . LYS A 1 93 ? -25.063 -10.970 36.187 1.00 95.06 93 LYS A N 1
ATOM 760 C CA . LYS A 1 93 ? -26.306 -10.779 36.966 1.00 95.06 93 LYS A CA 1
ATOM 761 C C . LYS A 1 93 ? -26.292 -9.530 37.854 1.00 95.06 93 LYS A C 1
ATOM 763 O O . LYS A 1 93 ? -27.214 -9.309 38.635 1.00 95.06 93 LYS A O 1
ATOM 768 N N . SER A 1 94 ? -25.219 -8.746 37.826 1.00 94.75 94 SER A N 1
ATOM 769 C CA . SER A 1 94 ? -24.979 -7.610 38.724 1.00 94.75 94 SER A CA 1
ATOM 770 C C . SER A 1 94 ? -24.255 -6.471 38.003 1.00 94.75 94 SER A C 1
ATOM 772 O O . SER A 1 94 ? -23.324 -5.871 38.540 1.00 94.75 94 SER A O 1
ATOM 774 N N . SER A 1 95 ? -24.725 -6.140 36.800 1.00 93.62 95 SER A N 1
ATOM 775 C CA . SER A 1 95 ? -24.138 -5.136 35.900 1.00 93.62 95 SER A CA 1
ATOM 776 C C . SER A 1 95 ? -23.912 -3.757 36.542 1.00 93.62 95 SER A C 1
ATOM 778 O O . SER A 1 95 ? -22.984 -3.041 36.169 1.00 93.62 95 SER A O 1
ATOM 780 N N . LEU A 1 96 ? -24.700 -3.392 37.561 1.00 96.38 96 LEU A N 1
ATOM 781 C CA . LEU A 1 96 ? -24.545 -2.137 38.308 1.00 96.38 96 LEU A CA 1
ATOM 782 C C . LEU A 1 96 ? -23.191 -2.010 39.025 1.00 96.38 96 LEU A C 1
ATOM 784 O O . LEU A 1 96 ? -22.737 -0.886 39.253 1.00 96.38 96 LEU A O 1
ATOM 788 N N . LYS A 1 97 ? -22.512 -3.123 39.338 1.00 96.38 97 LYS A N 1
ATOM 789 C CA . LYS A 1 97 ? -21.158 -3.098 39.918 1.00 96.38 97 LYS A CA 1
ATOM 790 C C . LYS A 1 97 ? -20.131 -2.460 38.976 1.00 96.38 97 LYS A C 1
ATOM 792 O O . LYS A 1 97 ? -19.204 -1.811 39.448 1.00 96.38 97 LYS A O 1
ATOM 797 N N . CYS A 1 98 ? -20.349 -2.548 37.665 1.00 97.75 98 CYS A N 1
ATOM 798 C CA . CYS A 1 98 ? -19.461 -1.995 36.640 1.00 97.75 98 CYS A CA 1
ATOM 799 C C . CYS A 1 98 ? -19.713 -0.510 36.338 1.00 97.75 98 CYS A C 1
ATOM 801 O O . CYS A 1 98 ? -19.007 0.085 35.530 1.00 97.75 98 CYS A O 1
ATOM 803 N N . SER A 1 99 ? -20.704 0.118 36.983 1.00 97.38 99 SER A N 1
ATOM 804 C CA . SER A 1 99 ? -21.120 1.502 36.697 1.00 97.38 99 SER A CA 1
ATOM 805 C C . SER A 1 99 ? -19.999 2.540 36.828 1.00 97.38 99 SER A C 1
ATOM 807 O O . SER A 1 99 ? -19.987 3.521 36.084 1.00 97.38 99 SER A O 1
ATOM 809 N N . HIS A 1 100 ? -19.048 2.323 37.737 1.00 97.25 100 HIS A N 1
ATOM 810 C CA . HIS A 1 100 ? -17.884 3.192 37.899 1.00 97.25 100 HIS A CA 1
ATOM 811 C C . HIS A 1 100 ? -16.937 3.113 36.688 1.00 97.25 100 HIS A C 1
ATOM 813 O O . HIS A 1 100 ? -16.634 4.148 36.107 1.00 97.25 100 HIS A O 1
ATOM 819 N N . LEU A 1 101 ? -16.588 1.906 36.223 1.00 97.62 101 LEU A N 1
ATOM 820 C CA . LEU A 1 101 ? -15.759 1.708 35.024 1.00 97.62 101 LEU A CA 1
ATOM 821 C C . LEU A 1 101 ? -16.415 2.299 33.773 1.00 97.62 101 LEU A C 1
ATOM 823 O O . LEU A 1 101 ? -15.752 2.926 32.952 1.00 97.62 101 LEU A O 1
ATOM 827 N N . VAL A 1 102 ? -17.736 2.146 33.646 1.00 97.50 102 VAL A N 1
ATOM 828 C CA . VAL A 1 102 ? -18.497 2.728 32.530 1.00 97.50 102 VAL A CA 1
ATOM 829 C C . VAL A 1 102 ? -18.438 4.253 32.562 1.00 97.50 102 VAL A C 1
ATOM 831 O O . VAL A 1 102 ? -18.259 4.877 31.519 1.00 97.50 102 VAL A O 1
ATOM 834 N N . ARG A 1 103 ? -18.568 4.866 33.746 1.00 97.94 103 ARG A N 1
ATOM 835 C CA . ARG A 1 103 ? -18.449 6.321 33.899 1.00 97.94 103 ARG A CA 1
ATOM 836 C C . ARG A 1 103 ? -17.068 6.805 33.465 1.00 97.94 103 ARG A C 1
ATOM 838 O O . ARG A 1 103 ? -16.989 7.764 32.701 1.00 97.94 103 ARG A O 1
ATOM 845 N N . ASP A 1 104 ? -16.015 6.134 33.912 1.00 97.25 104 ASP A N 1
ATOM 846 C CA . ASP A 1 104 ? -14.640 6.513 33.583 1.00 97.25 104 ASP A CA 1
ATOM 847 C C . ASP A 1 104 ? -14.364 6.362 32.078 1.00 97.25 104 ASP A C 1
ATOM 849 O O . ASP A 1 104 ? -13.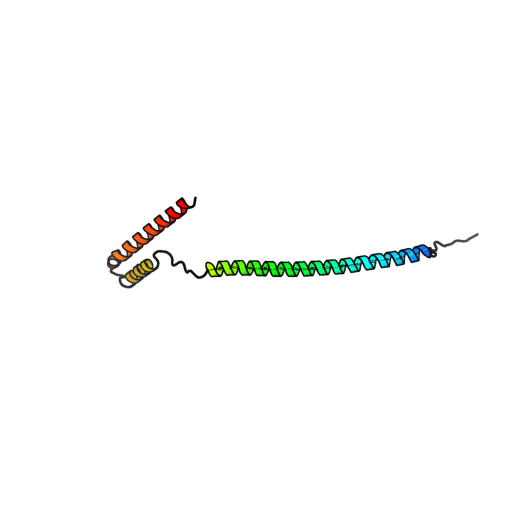759 7.242 31.461 1.00 97.25 104 ASP A O 1
ATOM 853 N N . TYR A 1 105 ? -14.888 5.302 31.452 1.00 97.31 105 TYR A N 1
ATOM 854 C CA . TYR A 1 105 ? -14.806 5.106 30.004 1.00 97.31 105 TYR A CA 1
ATOM 855 C C . TYR A 1 105 ? -15.510 6.231 29.232 1.00 97.31 105 TYR A C 1
ATOM 857 O O . TYR A 1 105 ? -14.936 6.797 28.301 1.00 97.31 105 TYR A O 1
ATOM 865 N N . VAL A 1 106 ? -16.727 6.607 29.639 1.00 96.62 106 VAL A N 1
ATOM 866 C CA . VAL A 1 106 ? -17.482 7.694 28.993 1.00 96.62 106 VAL A CA 1
ATOM 867 C C . VAL A 1 106 ? -16.742 9.028 29.108 1.00 96.62 106 VAL A C 1
ATOM 869 O O . VAL A 1 106 ? -16.605 9.725 28.104 1.00 96.62 106 VAL A O 1
ATOM 872 N N . ILE A 1 107 ? -16.206 9.356 30.289 1.00 97.38 107 ILE A N 1
ATOM 873 C CA . ILE A 1 107 ? -15.412 10.578 30.496 1.00 97.38 107 ILE A CA 1
ATOM 874 C C . ILE A 1 107 ? -14.203 10.597 29.554 1.00 97.38 107 ILE A C 1
ATOM 876 O O . ILE A 1 107 ? -13.940 11.616 28.911 1.00 97.38 107 ILE A O 1
ATOM 880 N N . CYS A 1 108 ? -13.495 9.472 29.432 1.00 96.19 108 CYS A N 1
ATOM 881 C CA . CYS A 1 108 ? -12.366 9.349 28.517 1.00 96.19 108 CYS A CA 1
ATOM 882 C C . CYS A 1 108 ? -12.785 9.621 27.058 1.00 96.19 108 CYS A C 1
ATOM 884 O O . CYS A 1 108 ? -12.153 10.430 26.373 1.00 96.19 108 CYS A O 1
ATOM 886 N N . VAL A 1 109 ? -13.888 9.022 26.592 1.00 95.56 109 VAL A N 1
ATOM 887 C CA . VAL A 1 109 ? -14.397 9.219 25.222 1.00 95.56 109 VAL A CA 1
ATOM 888 C C . VAL A 1 109 ? -14.784 10.678 24.971 1.00 95.56 109 VAL A C 1
ATOM 890 O O . VAL A 1 109 ? -14.467 11.234 23.918 1.00 95.56 109 VAL A O 1
ATOM 893 N N . GLU A 1 110 ? -15.455 11.328 25.919 1.00 95.88 110 GLU A N 1
ATOM 894 C CA . GLU A 1 110 ? -15.849 12.735 25.792 1.00 95.88 110 GLU A CA 1
ATOM 895 C C . GLU A 1 110 ? -14.640 13.671 25.712 1.00 95.88 110 GLU A C 1
ATOM 897 O O . GLU A 1 110 ? -14.599 14.566 24.861 1.00 95.88 110 GLU A O 1
ATOM 902 N N . GLN A 1 111 ? -13.629 13.440 26.552 1.00 94.81 111 GLN A N 1
ATOM 903 C CA . GLN A 1 111 ? -12.380 14.199 26.528 1.00 94.81 111 GLN A CA 1
ATOM 904 C C . GLN A 1 111 ? -11.634 14.008 25.205 1.00 94.81 111 GLN A C 1
ATOM 906 O O . GLN A 1 111 ? -11.214 14.996 24.596 1.00 94.81 111 GLN A O 1
ATOM 911 N N . ALA A 1 112 ? -11.540 12.769 24.715 1.00 92.38 112 ALA A N 1
ATOM 912 C CA . ALA A 1 112 ? -10.913 12.458 23.435 1.00 92.38 112 ALA A CA 1
ATOM 913 C C . ALA A 1 112 ? -11.623 13.168 22.270 1.00 92.38 112 ALA A C 1
ATOM 915 O O . ALA A 1 112 ? -10.978 13.825 21.451 1.00 92.38 112 ALA A O 1
ATOM 916 N N . ARG A 1 113 ? -12.962 13.120 22.227 1.00 91.56 113 ARG A N 1
ATOM 917 C CA . ARG A 1 113 ? -13.770 13.821 21.209 1.00 91.56 113 ARG A CA 1
ATOM 918 C C . ARG A 1 113 ? -13.549 15.328 21.241 1.00 91.56 113 ARG A C 1
ATOM 920 O O . ARG A 1 113 ? -13.399 15.943 20.187 1.00 91.56 113 ARG A O 1
ATOM 927 N N . LYS A 1 114 ? -13.506 15.922 22.437 1.00 92.31 114 LYS A N 1
ATOM 928 C CA . LYS A 1 114 ? -13.258 17.357 22.606 1.00 92.31 114 LYS A CA 1
ATOM 929 C C . LYS A 1 114 ? -11.859 17.749 22.131 1.00 92.31 114 LYS A C 1
ATOM 931 O O . LYS A 1 114 ? -11.734 18.734 21.410 1.00 92.31 114 LYS A O 1
ATOM 936 N N . SER A 1 115 ? -10.839 16.973 22.494 1.00 88.81 115 SER A N 1
ATOM 937 C CA . SER A 1 115 ? -9.458 17.205 22.061 1.00 88.81 115 SER A CA 1
ATOM 938 C C . SER A 1 115 ? -9.324 17.128 20.538 1.00 88.81 115 SER A C 1
ATOM 940 O O . SER A 1 115 ? -8.811 18.065 19.933 1.00 88.81 115 SER A O 1
ATOM 942 N N . MET A 1 116 ? -9.875 16.089 19.900 1.00 86.94 116 MET A N 1
ATOM 943 C CA . MET A 1 116 ? -9.846 15.949 18.438 1.00 86.94 116 MET A CA 1
ATOM 944 C C . MET A 1 116 ? -10.540 17.116 17.722 1.00 86.94 116 MET A C 1
ATOM 946 O O . MET A 1 116 ? -10.006 17.658 16.755 1.00 86.94 116 MET A O 1
ATOM 950 N N . ALA A 1 117 ? -11.707 17.544 18.215 1.00 86.06 117 ALA A N 1
ATOM 951 C CA . ALA A 1 117 ? -12.424 18.685 17.648 1.00 86.06 117 ALA A CA 1
ATOM 952 C C . ALA A 1 117 ? -11.621 19.996 17.754 1.00 86.06 117 ALA A C 1
ATOM 954 O O . ALA A 1 117 ? -11.640 20.806 16.830 1.00 86.06 117 ALA A O 1
ATOM 955 N N . GLN A 1 118 ? -10.891 20.202 18.854 1.00 84.12 118 GLN A N 1
ATOM 956 C CA . GLN A 1 118 ? -10.037 21.380 19.045 1.00 84.12 118 GLN A CA 1
ATOM 957 C C . GLN A 1 118 ? -8.827 21.381 18.105 1.00 84.12 118 GLN A C 1
ATOM 959 O O . GLN A 1 118 ? -8.509 22.422 17.535 1.00 84.12 118 GLN A O 1
ATOM 964 N N . THR A 1 119 ? -8.184 20.228 17.901 1.00 76.69 119 THR A N 1
ATOM 965 C CA . THR A 1 119 ? -7.034 20.103 16.993 1.00 76.69 119 THR A CA 1
ATOM 966 C C . THR A 1 119 ? -7.406 20.434 15.547 1.00 76.69 119 THR A C 1
ATOM 968 O O . THR A 1 119 ? -6.669 21.160 14.881 1.00 76.69 119 THR A O 1
ATOM 971 N N . LEU A 1 120 ? -8.569 19.972 15.077 1.00 72.56 120 LEU A N 1
ATOM 972 C CA . LEU A 1 120 ? -9.070 20.275 13.729 1.00 72.56 120 LEU A CA 1
ATOM 973 C C . LEU A 1 120 ? -9.345 21.773 13.526 1.00 72.56 120 LEU A C 1
ATOM 975 O O . LEU A 1 120 ? -9.064 22.316 12.462 1.00 72.56 120 LEU A O 1
ATOM 979 N N . MET A 1 121 ? -9.847 22.455 14.557 1.00 72.12 121 MET A N 1
ATOM 980 C CA . MET A 1 121 ? -10.120 23.896 14.500 1.00 72.12 121 MET A CA 1
ATOM 981 C C . MET A 1 121 ? -8.848 24.754 14.548 1.00 72.12 121 MET A C 1
ATOM 983 O O . MET A 1 121 ? -8.879 25.894 14.108 1.00 72.12 121 MET A O 1
ATOM 987 N N . ALA A 1 122 ? -7.740 24.233 15.08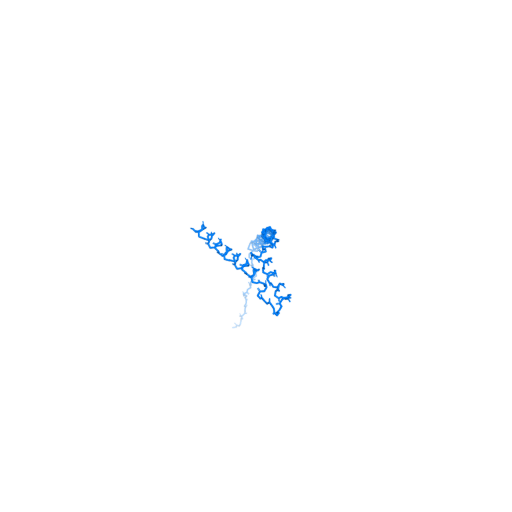5 1.00 60.44 122 ALA A N 1
ATOM 988 C CA . ALA A 1 122 ? -6.464 24.948 15.189 1.00 60.44 122 ALA A CA 1
ATOM 989 C C . ALA A 1 122 ? -5.560 24.798 13.950 1.00 60.44 122 ALA A C 1
ATOM 991 O O . ALA A 1 122 ? -4.533 25.466 13.860 1.00 60.44 122 ALA A O 1
ATOM 992 N N . SER A 1 123 ? -5.906 23.894 13.032 1.00 55.38 123 SER A N 1
ATOM 993 C CA . SER A 1 123 ? -5.140 23.589 11.813 1.00 55.38 123 SER A CA 1
ATOM 994 C C . SER A 1 123 ? -5.804 24.106 10.525 1.00 55.38 123 SER A C 1
ATOM 996 O O . SER A 1 123 ? -5.280 23.871 9.437 1.00 55.38 123 SER A O 1
ATOM 998 N N . SER A 1 124 ? -6.924 24.826 10.662 1.00 51.31 124 SER A N 1
ATOM 999 C CA . SER A 1 124 ? -7.606 25.603 9.611 1.00 51.31 124 SER A CA 1
ATOM 1000 C C . SER A 1 124 ? -7.314 27.092 9.779 1.00 51.31 124 SER A C 1
ATOM 1002 O O . SER A 1 124 ? -7.242 27.791 8.747 1.00 51.31 124 SER A O 1
#

Radius of gyration: 42.74 Å; chains: 1; bounding box: 53×37×136 Å

Organism: Paramuricea clavata (NCBI:txid317549)

Secondary structure (DSSP, 8-state):
--------------HHHHHHHHHHHHHHHHHHHHHHHHHHHHHHHHHHHHHHHHHHHHHHHHHHHHHHSS---PPTTHHHHHHHHHHHHHTTT-GGGGHHHHHHHHHHHHHHHHHHHHHHHH--

Sequence (124 aa):
GRNLSTENSPLFVDENLRKNLEEKEQELNEIRKKTQLFQDEQLKKSAEIEQEVLQEFTNAVNEMQGKYSDEKVEPVCTSLQNHVLDCYQENEKSSLKCSHLVRDYVICVEQARKSMAQTLMASS

Foldseek 3Di:
DDDDDDDPDPPDDDPVNVVVVVVVVVVVVVVVVVVVVVVVVVVVVVVVVVVVVVVVVVVVVVVVCVVPVPPPVPPFLNVLVVVLVVVCVVQVPNNVVSVVSVVVSVVRVVVVVVVVVVVVVVVD

pLDDT: mean 85.34, std 17.89, range [37.53, 98.0]

InterPro domains:
  IPR052632 MICOS complex subunit Mic19 [PTHR21588] (18-118)